Protein AF-A0A847ZYL9-F1 (afdb_monomer)

Radius of gyration: 17.42 Å; Cα contacts (8 Å, |Δi|>4): 284; chains: 1; bounding box: 49×34×45 Å

Foldseek 3Di:
DAALLVVLVVCVVVVNDDPVSDAFEDAQALCLFDPQCSQDAPDVVDCVNPHDDPVNSLVVLLVVQVVQPGREYEYALVSLVVNVVVVSPVPGSHAYEYAFWDWQLRHDDPPDPSVVDQTATGGPDDQLVSVVRHLEYEHDQDDPVDCVRNVRSVVVVVVVVVVSVVVVRHYDD

Nearest PDB structures (foldseek):
  8www-assembly1_A  TM=5.849E-01  e=3.665E+00  Streptomyces yokosukanensis
  8www-assembly2_B  TM=5.749E-01  e=3.665E+00  Streptomyces yokosukanensis
  1gqo-assembly1_K  TM=4.312E-01  e=9.099E+00  Bacillus subtilis

Solvent-accessible surface area (backbone atoms only — not comparable to full-atom values): 9654 Å² total; per-residue (Å²): 101,74,40,48,46,61,57,33,51,53,32,49,77,67,72,69,56,55,90,84,50,67,85,42,68,48,79,62,40,44,66,77,25,40,56,76,55,37,42,37,51,69,36,94,91,41,61,90,76,34,49,38,54,65,67,60,41,50,46,55,53,52,51,53,53,70,68,54,84,40,25,29,46,31,20,31,56,70,59,45,51,63,47,45,73,73,45,58,56,63,80,24,36,35,35,56,28,24,49,45,39,49,42,43,40,55,40,59,56,90,93,60,65,45,58,78,47,81,48,44,73,44,67,86,56,54,62,81,66,44,51,79,69,30,55,34,24,41,42,82,76,72,78,74,92,36,73,69,48,34,48,51,34,53,51,55,48,52,54,49,50,55,52,29,59,77,68,70,40,47,72,47,114

Sequence (173 aa):
MAKTLDAKLKRITSGKYKPTDFIVADAKDPEMSAGVSSTGPKDLHDEGKGFLPVETFRQSIIDVVKQGVVDIMLVAASSLEAIAAKGVFKKSHVTPAIRANDATDIWRARGSSYAKEFARPFRTANLAHCKKFSDLGLYSVTFNNDLSADYAHLEAYNEFRAEASKLKFRHFL

Secondary structure (DSSP, 8-state):
---HHHHHHHHHHTT---GGG---EEEE-GGGTSGGGGG-BSSTT-GGG-B--HHHHHHHHHHHHHHT--SEEEE-HHHHHHHHHTTGGGG-SSEEEEE--EEGGG---TT--GGGSPP-EE----HHHHTTT-SEEE------S-HHHHHHHHHHHHHHHHHHHHHT-EEE-

Structure (mmCIF, N/CA/C/O backbone):
data_AF-A0A847ZYL9-F1
#
_entry.id   AF-A0A847ZYL9-F1
#
loop_
_atom_site.group_PDB
_atom_site.id
_atom_site.type_symbol
_atom_site.label_atom_id
_atom_site.label_alt_id
_atom_site.label_comp_id
_atom_site.label_asym_id
_atom_site.label_entity_id
_atom_site.label_seq_id
_atom_site.pdbx_PDB_ins_code
_atom_site.Cartn_x
_atom_site.Cartn_y
_atom_site.Cartn_z
_atom_site.occupancy
_atom_site.B_iso_or_equiv
_atom_site.auth_seq_id
_atom_site.auth_comp_id
_atom_site.auth_asym_id
_atom_site.auth_atom_id
_atom_site.pdbx_PDB_model_num
ATOM 1 N N . MET A 1 1 ? -4.768 -2.985 21.748 1.00 86.44 1 MET A N 1
ATOM 2 C CA . MET A 1 1 ? -4.890 -1.511 21.791 1.00 86.44 1 MET A CA 1
ATOM 3 C C . MET A 1 1 ? -5.873 -1.085 20.710 1.00 86.44 1 MET A C 1
ATOM 5 O O . MET A 1 1 ? -5.850 -1.700 19.649 1.00 86.44 1 MET A O 1
ATOM 9 N N . ALA A 1 2 ? -6.749 -0.112 20.974 1.00 93.12 2 ALA A N 1
ATOM 10 C CA . ALA A 1 2 ? -7.668 0.410 19.957 1.00 93.12 2 ALA A CA 1
ATOM 11 C C . ALA A 1 2 ? -6.892 1.163 18.863 1.00 93.12 2 ALA A C 1
ATOM 13 O O . ALA A 1 2 ? -5.894 1.818 19.167 1.00 93.12 2 ALA A O 1
A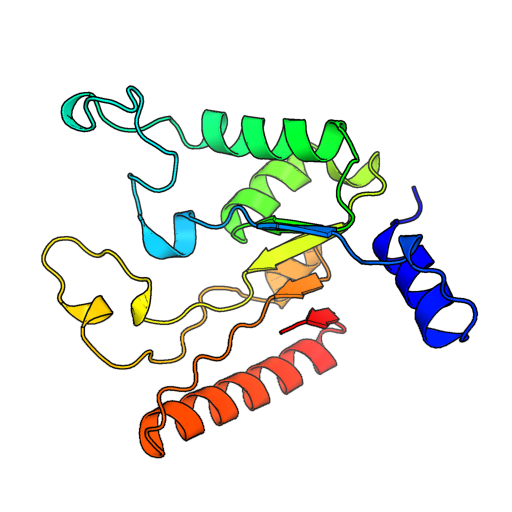TOM 14 N N . LYS A 1 3 ? -7.332 1.057 17.606 1.00 97.69 3 LYS A N 1
ATOM 15 C CA . LYS A 1 3 ? -6.694 1.742 16.478 1.00 97.69 3 LYS A CA 1
ATOM 16 C C . LYS A 1 3 ? -7.202 3.177 16.349 1.00 97.69 3 LYS A C 1
ATOM 18 O O . LYS A 1 3 ? -8.405 3.414 16.475 1.00 97.69 3 LYS A O 1
ATOM 23 N N . THR A 1 4 ? -6.308 4.138 16.105 1.00 97.69 4 THR A N 1
ATOM 24 C CA . THR A 1 4 ? -6.703 5.556 15.988 1.00 97.69 4 THR A CA 1
ATOM 25 C C . THR A 1 4 ? -7.571 5.807 14.764 1.00 97.69 4 THR A C 1
ATOM 27 O O . THR A 1 4 ? -8.525 6.580 14.863 1.00 97.69 4 THR A O 1
ATOM 30 N N . LEU A 1 5 ? -7.310 5.097 13.659 1.00 98.12 5 LEU A N 1
ATOM 31 C CA . LEU A 1 5 ? -8.133 5.133 12.451 1.00 98.12 5 LEU A CA 1
ATOM 32 C C . LEU A 1 5 ? -9.604 4.852 12.771 1.00 98.12 5 LEU A C 1
ATOM 34 O O . LEU A 1 5 ? -10.468 5.661 12.449 1.00 98.12 5 LEU A O 1
ATOM 38 N N . ASP A 1 6 ? -9.888 3.739 13.451 1.00 97.88 6 ASP A N 1
ATOM 39 C CA . ASP A 1 6 ? -11.261 3.323 13.752 1.00 97.88 6 ASP A CA 1
ATOM 40 C C . ASP A 1 6 ? -11.968 4.349 14.651 1.00 97.88 6 ASP A C 1
ATOM 42 O O . ASP A 1 6 ? -13.137 4.685 14.447 1.00 97.88 6 ASP A O 1
ATOM 46 N N . ALA A 1 7 ? -11.243 4.904 15.628 1.00 97.12 7 ALA A N 1
ATOM 47 C CA . ALA A 1 7 ? -11.767 5.943 16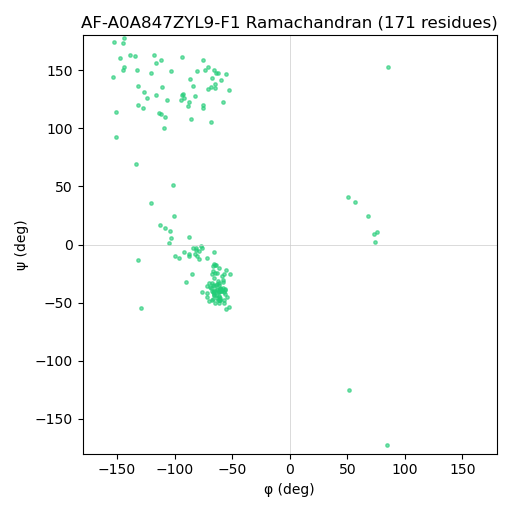.506 1.00 97.12 7 ALA A CA 1
ATOM 48 C C . ALA A 1 7 ? -12.077 7.248 15.748 1.00 97.12 7 ALA A C 1
ATOM 50 O O . ALA A 1 7 ? -13.112 7.867 16.007 1.00 97.12 7 ALA A O 1
ATOM 51 N N . LYS A 1 8 ? -11.204 7.663 14.819 1.00 97.69 8 LYS A N 1
ATOM 52 C CA . LYS A 1 8 ? -11.400 8.849 13.969 1.00 97.69 8 LYS A CA 1
ATOM 53 C C . LYS A 1 8 ? -12.551 8.647 12.986 1.00 97.69 8 LYS A C 1
ATOM 55 O O . LYS A 1 8 ? -13.458 9.475 12.956 1.00 97.69 8 LYS A O 1
ATOM 60 N N . LEU A 1 9 ? -12.597 7.516 12.280 1.00 97.50 9 LEU A N 1
ATOM 61 C CA . LEU A 1 9 ? -13.691 7.176 11.362 1.00 97.50 9 LEU A CA 1
ATOM 62 C C . LEU A 1 9 ? -15.047 7.168 12.072 1.00 97.50 9 LEU A C 1
ATOM 64 O O . LEU A 1 9 ? -16.020 7.704 11.542 1.00 97.50 9 LEU A O 1
ATOM 68 N N . LYS A 1 10 ? -15.120 6.643 13.302 1.00 97.50 10 LYS A N 1
ATOM 69 C CA . LYS A 1 10 ? -16.347 6.697 14.109 1.00 97.50 10 LYS A CA 1
ATOM 70 C C . LYS A 1 10 ? -16.782 8.136 14.412 1.00 97.50 10 LYS A C 1
ATOM 72 O O . LYS A 1 10 ? -17.971 8.436 14.351 1.00 97.50 10 LYS A O 1
ATOM 77 N N . ARG A 1 11 ? -15.847 9.041 14.730 1.00 97.75 11 ARG A N 1
ATOM 78 C CA . ARG A 1 11 ? -16.169 10.463 14.962 1.00 97.75 11 ARG A CA 1
ATOM 79 C C . ARG A 1 11 ? -16.645 11.149 13.685 1.00 97.75 11 ARG A C 1
ATOM 81 O O . ARG A 1 11 ? -17.700 11.782 13.722 1.00 97.75 11 ARG A O 1
ATOM 88 N N . ILE A 1 12 ? -15.934 10.941 12.575 1.00 97.25 12 ILE A N 1
ATOM 89 C CA . ILE A 1 12 ? -16.277 11.462 11.242 1.00 97.25 12 ILE A CA 1
ATOM 90 C C . ILE A 1 12 ? -17.684 11.037 10.831 1.00 97.25 12 ILE A C 1
ATOM 92 O O . ILE A 1 12 ? -18.542 11.885 10.601 1.00 97.25 12 ILE A O 1
ATOM 96 N N . THR A 1 13 ? -17.957 9.736 10.832 1.00 97.00 13 THR A N 1
ATOM 97 C CA . THR A 1 13 ? -19.256 9.189 10.408 1.00 97.00 13 THR A CA 1
ATOM 98 C C . THR A 1 13 ? -20.413 9.569 11.335 1.00 97.00 13 THR A C 1
ATOM 100 O O . THR A 1 13 ? -21.556 9.600 10.896 1.00 97.00 13 THR A O 1
ATOM 103 N N . SER A 1 14 ? -20.141 9.918 12.598 1.00 97.94 14 SER A N 1
ATOM 104 C CA . SER A 1 14 ? -21.162 10.420 13.531 1.00 97.94 14 SER A CA 1
ATOM 105 C C . SER A 1 14 ? -21.493 11.913 13.383 1.00 97.94 14 SER A C 1
ATOM 107 O O . SER A 1 14 ? -22.324 12.419 14.135 1.00 97.94 14 SER A O 1
ATOM 109 N N . GLY A 1 15 ? -20.810 12.640 12.490 1.00 97.25 15 GLY A N 1
ATOM 110 C CA . GLY A 1 15 ? -20.967 14.090 12.328 1.00 97.25 15 GLY A CA 1
ATOM 111 C C . GLY A 1 15 ? -20.350 14.932 13.454 1.00 97.25 15 GLY A C 1
ATOM 112 O O . GLY A 1 15 ? -20.552 16.139 13.497 1.00 97.25 15 GLY A O 1
ATOM 113 N N . LYS A 1 16 ? -19.580 14.322 14.367 1.00 96.81 16 LYS A N 1
ATOM 114 C CA . LYS A 1 16 ? -18.932 14.993 15.514 1.00 96.81 16 LYS A CA 1
ATOM 115 C C . LYS A 1 16 ? -17.450 15.295 15.266 1.00 96.81 16 LYS A C 1
ATOM 117 O O . LYS A 1 16 ? -16.669 15.341 16.218 1.00 96.81 16 LYS A O 1
ATOM 122 N N . TYR A 1 17 ? -17.050 15.416 14.003 1.00 96.94 17 TYR A N 1
ATOM 123 C CA . TYR A 1 17 ? -15.651 15.610 13.641 1.00 96.94 17 TYR A CA 1
ATOM 124 C C . TYR A 1 17 ? -15.168 17.021 13.954 1.00 96.94 17 TYR A C 1
ATOM 126 O O . TYR A 1 17 ? -15.916 17.997 13.917 1.00 96.94 17 TYR A O 1
ATOM 134 N N . LYS A 1 18 ? -13.876 17.113 14.242 1.00 96.94 18 LYS A N 1
ATOM 135 C CA . LYS A 1 18 ? -13.128 18.360 14.383 1.00 96.94 18 LYS A CA 1
ATOM 136 C C . LYS A 1 18 ? -12.027 18.412 13.326 1.00 96.94 18 LYS A C 1
ATOM 138 O O . LYS A 1 18 ? -11.633 17.361 12.821 1.00 96.94 18 LYS A O 1
ATOM 143 N N . PRO A 1 19 ? -11.450 19.591 13.038 1.00 95.81 19 PRO A N 1
ATOM 144 C CA . PRO A 1 19 ? -10.301 19.697 12.139 1.00 95.81 19 PRO A CA 1
ATOM 145 C C . PRO A 1 19 ? -9.133 18.768 12.498 1.00 95.81 19 PRO A C 1
ATOM 147 O O . PRO A 1 19 ? -8.397 18.373 11.612 1.00 95.81 19 PRO A O 1
ATOM 150 N N . THR A 1 20 ? -8.991 18.368 13.768 1.00 94.94 20 THR A N 1
ATOM 151 C CA . THR A 1 20 ? -7.968 17.429 14.266 1.00 94.94 20 THR A CA 1
ATOM 152 C C . THR A 1 20 ? -8.266 15.948 13.993 1.00 94.94 20 THR A C 1
ATOM 154 O O . THR A 1 20 ? -7.441 15.094 14.308 1.00 94.94 20 THR A O 1
ATOM 157 N N . A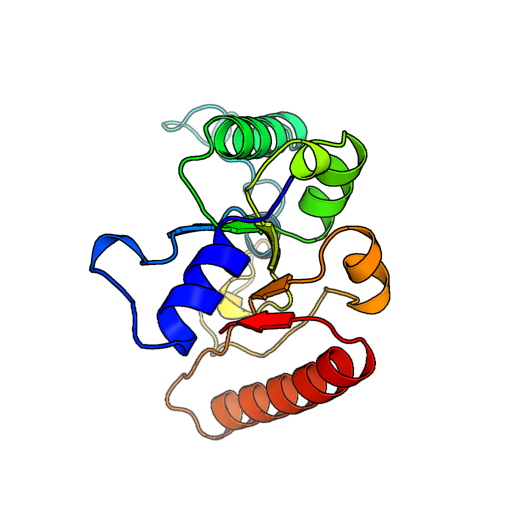SP A 1 21 ? -9.441 15.614 13.454 1.00 96.88 21 ASP A N 1
ATOM 158 C CA . ASP A 1 21 ? -9.844 14.233 13.152 1.00 96.88 21 ASP A CA 1
ATOM 159 C C . ASP A 1 21 ? -9.399 13.755 11.764 1.00 96.88 21 ASP A C 1
ATOM 161 O O . ASP A 1 21 ? -9.744 12.642 11.368 1.00 96.88 21 ASP A O 1
ATOM 165 N N . PHE A 1 22 ? -8.606 14.554 11.044 1.00 96.31 22 PHE A N 1
ATOM 166 C CA . PHE A 1 22 ? -7.962 14.121 9.807 1.00 96.31 22 PHE A CA 1
ATOM 167 C C . PHE A 1 22 ? -7.132 12.848 10.021 1.00 96.31 22 PHE A C 1
ATOM 169 O O . PHE A 1 22 ? -6.568 12.612 11.096 1.00 96.31 22 PHE A O 1
ATOM 176 N N . ILE A 1 23 ? -7.088 12.017 8.983 1.00 97.56 23 ILE A N 1
ATOM 177 C CA . ILE A 1 23 ? -6.356 10.753 8.973 1.00 97.56 23 ILE A CA 1
ATOM 178 C C . ILE A 1 23 ? -4.976 11.015 8.379 1.00 97.56 23 ILE A C 1
ATOM 180 O O . ILE A 1 23 ? -4.869 11.575 7.290 1.00 97.56 23 ILE A O 1
ATOM 184 N N . VAL A 1 24 ? -3.932 10.592 9.085 1.00 97.69 24 VAL A N 1
ATOM 185 C CA . VAL A 1 24 ? -2.550 10.647 8.599 1.00 97.69 24 VAL A CA 1
ATOM 186 C C . VAL A 1 24 ? -2.098 9.242 8.237 1.00 97.69 24 VAL A C 1
ATOM 188 O O . VAL A 1 24 ? -2.136 8.337 9.074 1.00 97.69 24 VAL A O 1
ATOM 191 N N . ALA A 1 25 ? -1.648 9.070 7.000 1.00 97.94 25 ALA A N 1
ATOM 192 C CA . ALA A 1 25 ? -1.035 7.841 6.526 1.00 97.94 25 ALA A CA 1
ATOM 193 C C . ALA A 1 25 ? 0.425 8.107 6.152 1.00 97.94 25 ALA A C 1
ATOM 195 O O . ALA A 1 25 ? 0.701 9.028 5.387 1.00 97.94 25 ALA A O 1
ATOM 196 N N . ASP A 1 26 ? 1.343 7.295 6.672 1.00 98.06 26 ASP A N 1
ATOM 197 C CA . ASP A 1 26 ? 2.693 7.183 6.115 1.00 98.06 26 ASP A CA 1
ATOM 198 C C . ASP A 1 26 ? 2.688 6.031 5.101 1.00 98.06 26 ASP A C 1
ATOM 200 O O . ASP A 1 26 ? 2.187 4.944 5.407 1.00 98.06 26 ASP A O 1
ATOM 204 N N . ALA A 1 27 ? 3.186 6.283 3.890 1.00 96.38 27 ALA A N 1
ATOM 205 C CA . ALA A 1 27 ? 3.247 5.320 2.796 1.00 96.38 27 ALA A CA 1
ATOM 206 C C . ALA A 1 27 ? 4.709 4.979 2.469 1.00 96.38 27 ALA A C 1
ATOM 208 O O . ALA A 1 27 ? 5.472 5.823 1.996 1.00 96.38 27 ALA A O 1
ATOM 209 N N . LYS A 1 28 ? 5.096 3.726 2.728 1.00 96.00 28 LYS A N 1
ATOM 210 C CA . LYS A 1 28 ? 6.447 3.174 2.539 1.00 96.00 28 LYS A CA 1
ATOM 211 C C . LYS A 1 28 ? 6.373 1.820 1.837 1.00 96.00 28 LYS A C 1
ATOM 213 O O . LYS A 1 28 ? 6.656 0.770 2.409 1.00 96.00 28 LYS A O 1
ATOM 218 N N . ASP A 1 29 ? 6.000 1.856 0.569 1.00 94.56 29 ASP A N 1
ATOM 219 C CA . ASP A 1 29 ? 5.886 0.716 -0.344 1.00 94.56 29 ASP A CA 1
ATOM 220 C C . ASP A 1 29 ? 6.792 0.806 -1.603 1.00 94.56 29 ASP A C 1
ATOM 222 O O . ASP A 1 29 ? 6.411 0.302 -2.660 1.00 94.56 29 ASP A O 1
ATOM 226 N N . PRO A 1 30 ? 8.026 1.360 -1.541 1.00 93.06 30 PRO A N 1
ATOM 227 C CA . PRO A 1 30 ? 8.893 1.499 -2.719 1.00 93.06 30 PRO A CA 1
ATOM 228 C C . PRO A 1 30 ? 9.320 0.150 -3.321 1.00 93.06 30 PRO A C 1
ATOM 230 O O . PRO A 1 30 ? 9.745 0.091 -4.477 1.00 93.06 30 PRO A O 1
ATOM 233 N N . GLU A 1 31 ? 9.197 -0.944 -2.559 1.00 90.00 31 GLU A N 1
ATOM 234 C CA . GLU A 1 31 ? 9.415 -2.321 -3.022 1.00 90.00 31 GLU A CA 1
ATOM 235 C C . GLU A 1 31 ? 8.521 -2.679 -4.221 1.00 90.00 31 GLU A C 1
ATOM 237 O O . GLU A 1 31 ? 8.908 -3.513 -5.034 1.00 90.00 31 GLU A O 1
ATOM 242 N N . MET A 1 32 ? 7.374 -2.007 -4.374 1.00 90.75 32 MET A N 1
ATOM 243 C CA . MET A 1 32 ? 6.439 -2.191 -5.492 1.00 90.75 32 MET A CA 1
ATOM 244 C C . MET A 1 32 ? 6.959 -1.621 -6.822 1.00 90.75 32 MET A C 1
ATOM 246 O O . MET A 1 32 ? 6.362 -1.847 -7.868 1.00 90.75 32 MET A O 1
ATOM 250 N N . SER A 1 33 ? 8.044 -0.843 -6.789 1.00 89.62 33 SER A N 1
ATOM 251 C CA . SER A 1 33 ? 8.499 -0.029 -7.920 1.00 89.62 33 SER A CA 1
ATOM 252 C C . SER A 1 33 ? 9.980 -0.251 -8.224 1.00 89.62 33 SER A C 1
ATOM 254 O O . SER A 1 33 ? 10.356 -0.610 -9.341 1.00 89.62 33 SER A O 1
ATOM 256 N N . ALA A 1 34 ? 10.830 -0.070 -7.214 1.00 87.62 34 ALA A N 1
ATOM 257 C CA . ALA A 1 34 ? 12.236 0.269 -7.402 1.00 87.62 34 ALA A CA 1
ATOM 258 C C . ALA A 1 34 ? 13.197 -0.916 -7.188 1.00 87.62 34 ALA A C 1
ATOM 260 O O . ALA A 1 34 ? 14.420 -0.741 -7.213 1.00 87.62 34 ALA A O 1
ATOM 261 N N . GLY A 1 35 ? 12.673 -2.128 -6.972 1.00 86.69 35 GLY A N 1
ATOM 262 C CA . GLY A 1 35 ? 13.478 -3.337 -6.780 1.00 86.69 35 GLY A CA 1
ATOM 263 C C . GLY A 1 35 ? 14.554 -3.142 -5.708 1.00 86.69 35 GLY A C 1
ATOM 264 O O . GLY A 1 35 ? 14.255 -2.707 -4.598 1.00 86.69 35 GLY A O 1
ATOM 265 N N . VAL A 1 36 ? 15.822 -3.401 -6.043 1.00 87.81 36 VAL A N 1
ATOM 266 C CA . VAL A 1 36 ? 16.946 -3.261 -5.093 1.00 87.81 36 VAL A CA 1
ATOM 267 C C . VAL A 1 36 ? 17.164 -1.823 -4.606 1.00 87.81 36 VAL A C 1
ATOM 269 O O . VAL A 1 36 ? 17.697 -1.629 -3.521 1.00 87.81 36 VAL A O 1
ATOM 272 N N . SER A 1 37 ? 16.738 -0.822 -5.384 1.00 91.31 37 SER A N 1
ATOM 273 C CA . SER A 1 37 ? 16.882 0.594 -5.018 1.00 91.31 37 SER A CA 1
ATOM 274 C C . SER A 1 37 ? 15.787 1.103 -4.078 1.00 91.31 37 SER A C 1
ATOM 276 O O . SER A 1 37 ? 15.897 2.197 -3.529 1.00 91.31 37 SER A O 1
ATOM 278 N N . SER A 1 38 ? 14.750 0.293 -3.838 1.00 92.19 38 SER A N 1
ATOM 279 C CA . SER A 1 38 ? 13.597 0.655 -3.003 1.00 92.19 38 SER A CA 1
ATOM 280 C C . SER A 1 38 ? 13.947 1.024 -1.563 1.00 92.19 38 SER A C 1
ATOM 282 O O . SER A 1 38 ? 13.240 1.805 -0.935 1.00 92.19 38 SER A O 1
ATOM 284 N N . THR A 1 39 ? 15.044 0.492 -1.037 1.00 93.62 39 THR A N 1
ATOM 285 C CA . THR A 1 39 ? 15.477 0.696 0.348 1.00 93.62 39 THR A CA 1
ATOM 286 C C . THR A 1 39 ? 16.225 2.012 0.561 1.00 93.62 39 THR A C 1
ATOM 288 O O . THR A 1 39 ? 16.533 2.344 1.705 1.00 93.62 39 THR A O 1
ATOM 291 N N . GLY A 1 40 ? 16.488 2.767 -0.510 1.00 93.00 40 GLY A N 1
ATOM 292 C CA . GLY A 1 40 ? 17.269 4.000 -0.490 1.00 93.00 40 GLY A CA 1
ATOM 293 C C . GLY A 1 40 ? 18.779 3.749 -0.594 1.00 93.00 40 GLY A C 1
AT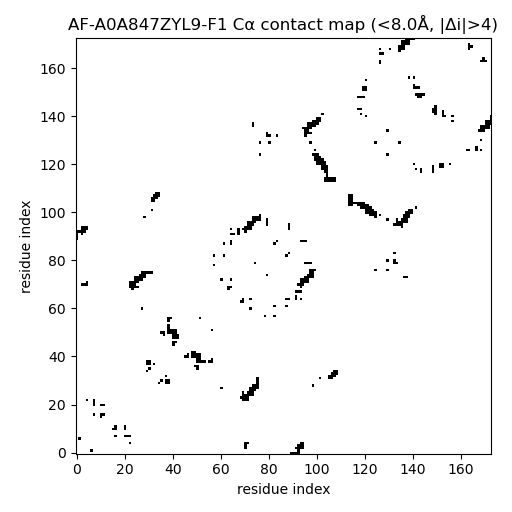OM 294 O O . GLY A 1 40 ? 19.263 2.671 -0.229 1.00 93.00 40 GLY A O 1
ATOM 295 N N . PRO A 1 41 ? 19.547 4.711 -1.134 1.00 95.06 41 PRO A N 1
ATOM 296 C CA . PRO A 1 41 ? 20.986 4.558 -1.293 1.00 95.06 41 PRO A CA 1
ATOM 297 C C . PRO A 1 41 ? 21.696 4.610 0.065 1.00 95.06 41 PRO A C 1
ATOM 299 O O . PRO A 1 41 ? 21.223 5.235 1.013 1.00 95.06 41 PRO A O 1
ATOM 302 N N . LYS A 1 42 ? 22.860 3.959 0.163 1.00 95.94 42 LYS A N 1
ATOM 303 C CA . LYS A 1 42 ? 23.727 4.061 1.352 1.00 95.94 42 LYS A CA 1
ATOM 304 C C . LYS A 1 42 ? 24.297 5.467 1.530 1.00 95.94 42 LYS A C 1
ATOM 306 O O . LYS A 1 42 ? 24.598 5.865 2.649 1.00 95.94 42 LYS A O 1
ATOM 311 N N . ASP A 1 43 ? 24.462 6.177 0.422 1.00 95.31 43 ASP A N 1
ATOM 312 C CA . ASP A 1 43 ? 24.929 7.552 0.360 1.00 95.31 43 ASP A CA 1
ATOM 313 C C . ASP A 1 43 ? 23.988 8.333 -0.559 1.00 95.31 43 ASP A C 1
ATOM 315 O O . ASP A 1 43 ? 23.833 7.995 -1.731 1.00 95.31 43 ASP A O 1
ATOM 319 N N . LEU A 1 44 ? 23.340 9.367 -0.021 1.00 92.62 44 LEU A N 1
ATOM 320 C CA . LEU A 1 44 ? 22.380 10.190 -0.763 1.00 92.62 44 LEU A CA 1
ATOM 321 C C . LEU A 1 44 ? 23.031 10.978 -1.909 1.00 92.62 44 LEU A C 1
ATOM 323 O O . LEU A 1 44 ? 22.321 11.449 -2.794 1.00 92.62 44 LEU A O 1
ATOM 327 N N . HIS A 1 45 ? 24.356 11.132 -1.894 1.00 94.62 45 HIS A N 1
ATOM 328 C CA . HIS A 1 45 ? 25.104 11.847 -2.923 1.00 94.62 45 HIS A CA 1
ATOM 329 C C . HIS A 1 45 ? 25.767 10.913 -3.947 1.00 94.62 45 HIS A C 1
ATOM 331 O O . HIS A 1 45 ? 26.268 11.401 -4.958 1.00 94.62 45 HIS A O 1
ATOM 337 N N . ASP A 1 46 ? 25.777 9.595 -3.709 1.00 93.69 46 ASP A N 1
ATOM 338 C CA . ASP A 1 46 ? 26.437 8.614 -4.577 1.00 93.69 46 ASP A CA 1
ATOM 339 C C . ASP A 1 46 ? 25.752 7.233 -4.520 1.00 93.69 46 ASP A C 1
ATOM 341 O O . ASP A 1 46 ? 26.095 6.361 -3.713 1.00 93.69 46 ASP A O 1
ATOM 345 N N . GLU A 1 47 ? 24.803 7.001 -5.434 1.00 89.75 47 GLU A N 1
ATOM 346 C CA . GLU A 1 47 ? 24.123 5.705 -5.579 1.00 89.75 47 GLU A CA 1
ATOM 347 C C . GLU A 1 47 ? 25.063 4.573 -6.036 1.00 89.75 47 GLU A C 1
ATOM 349 O O . GLU A 1 47 ? 24.744 3.394 -5.851 1.00 89.75 47 GLU A O 1
ATOM 354 N N . GLY A 1 48 ? 26.247 4.894 -6.577 1.00 92.31 48 GLY A N 1
ATOM 355 C CA . GLY A 1 48 ? 27.269 3.912 -6.950 1.00 92.31 48 GLY A CA 1
ATOM 356 C C . GLY A 1 48 ? 27.781 3.104 -5.755 1.00 92.31 48 GLY A C 1
ATOM 357 O O . GLY A 1 48 ? 28.250 1.976 -5.917 1.00 92.31 48 GLY A O 1
ATOM 358 N N . LYS A 1 49 ? 27.602 3.624 -4.532 1.00 94.62 49 LYS A N 1
ATOM 359 C CA . LYS A 1 49 ? 27.896 2.917 -3.273 1.00 94.62 49 LYS A CA 1
ATOM 360 C C . LYS A 1 49 ? 26.848 1.857 -2.906 1.00 94.62 49 LYS A C 1
ATOM 362 O O . LYS A 1 49 ? 27.022 1.117 -1.929 1.00 94.62 49 LYS A O 1
ATOM 367 N N . GLY A 1 50 ? 25.784 1.737 -3.697 1.00 95.00 50 GLY A N 1
ATOM 368 C CA . GLY A 1 50 ? 24.717 0.757 -3.545 1.00 95.00 50 GLY A CA 1
ATOM 369 C C . GLY A 1 50 ? 23.630 1.178 -2.557 1.00 95.00 50 GLY A C 1
ATOM 370 O O . GLY A 1 50 ? 23.605 2.298 -2.050 1.00 95.00 50 GLY A O 1
ATOM 371 N N . PHE A 1 51 ? 22.724 0.245 -2.269 1.00 95.88 51 PHE A N 1
ATOM 372 C CA . PHE A 1 51 ? 21.485 0.499 -1.528 1.00 95.88 51 PHE A CA 1
ATOM 373 C C . PHE A 1 51 ? 21.480 -0.153 -0.144 1.00 95.88 51 PHE A C 1
ATOM 375 O O . PHE A 1 51 ? 22.257 -1.075 0.138 1.00 95.88 51 PHE A O 1
ATOM 382 N N . LEU A 1 52 ? 20.629 0.360 0.742 1.00 96.06 52 LEU A N 1
ATOM 383 C CA . LEU A 1 52 ? 20.484 -0.139 2.105 1.00 96.06 52 LEU A CA 1
ATOM 384 C C . LEU A 1 52 ? 19.909 -1.569 2.116 1.00 96.06 52 LEU A C 1
ATOM 386 O O . LEU A 1 52 ? 19.130 -1.941 1.238 1.00 96.06 52 LEU A O 1
ATOM 390 N N . PRO A 1 53 ? 20.238 -2.400 3.117 1.00 95.25 53 PRO A N 1
ATOM 391 C CA . PRO A 1 53 ? 19.555 -3.674 3.308 1.00 95.25 53 PRO A CA 1
ATOM 392 C C . PRO A 1 53 ? 18.059 -3.479 3.594 1.00 95.25 53 PRO A C 1
ATOM 394 O O . PRO A 1 53 ? 17.664 -2.534 4.281 1.00 95.25 53 PRO A O 1
ATOM 397 N N . VAL A 1 54 ? 17.224 -4.427 3.156 1.00 95.19 54 VAL A N 1
ATOM 398 C CA . VAL A 1 54 ? 15.767 -4.383 3.396 1.00 95.19 54 VAL A CA 1
ATOM 399 C C . VAL A 1 54 ? 15.410 -4.315 4.884 1.00 95.19 54 VAL A C 1
ATOM 401 O O . VAL A 1 54 ? 14.452 -3.647 5.262 1.00 95.19 54 VAL A O 1
ATOM 404 N N . GLU A 1 55 ? 16.210 -4.929 5.758 1.00 95.75 55 GLU A N 1
ATOM 405 C CA . GLU A 1 55 ? 15.978 -4.855 7.204 1.00 95.75 55 GLU A CA 1
ATOM 406 C C . GLU A 1 55 ? 16.206 -3.447 7.768 1.00 95.75 55 GLU A C 1
ATOM 408 O O . GLU A 1 55 ? 15.472 -3.038 8.664 1.00 95.75 55 GLU A O 1
ATOM 413 N N . THR A 1 56 ? 17.146 -2.670 7.217 1.00 96.06 56 THR A N 1
ATOM 414 C CA . THR A 1 56 ? 17.337 -1.260 7.599 1.00 96.06 56 THR A CA 1
ATOM 415 C C . THR A 1 56 ? 16.119 -0.429 7.203 1.00 96.06 56 THR A C 1
ATOM 417 O O . THR A 1 56 ? 15.603 0.345 8.009 1.00 96.06 56 THR A O 1
ATOM 420 N N . PHE A 1 57 ? 15.597 -0.646 5.995 1.00 96.00 57 PHE A N 1
ATOM 421 C CA . PHE A 1 57 ? 14.370 0.004 5.541 1.00 96.00 57 PHE A CA 1
ATOM 422 C C . PHE A 1 57 ? 13.166 -0.359 6.429 1.00 96.00 57 PHE A C 1
ATOM 424 O O . PHE A 1 57 ? 12.463 0.527 6.921 1.00 96.00 57 PHE A O 1
ATOM 431 N N . ARG A 1 58 ? 12.970 -1.648 6.729 1.00 97.50 58 ARG A N 1
ATOM 432 C CA . ARG A 1 58 ? 11.908 -2.122 7.635 1.00 97.50 58 ARG A CA 1
ATOM 433 C C . ARG A 1 58 ? 12.057 -1.577 9.048 1.00 97.50 58 ARG A C 1
ATOM 435 O O . ARG A 1 58 ? 11.048 -1.293 9.687 1.00 97.50 58 ARG A O 1
ATOM 442 N N . GLN A 1 59 ? 13.283 -1.397 9.536 1.00 98.00 59 GLN A N 1
ATOM 443 C CA . GLN A 1 59 ? 13.510 -0.767 10.832 1.00 98.00 59 GLN A CA 1
ATOM 444 C C . GLN A 1 59 ? 12.996 0.677 10.842 1.00 98.00 59 GLN A C 1
ATOM 446 O O . GLN A 1 59 ? 12.300 1.048 11.783 1.00 98.00 59 GLN A O 1
ATOM 451 N N . SER A 1 60 ? 13.206 1.442 9.764 1.00 96.81 60 SER A N 1
ATOM 452 C CA . SER A 1 60 ? 12.653 2.801 9.658 1.00 96.81 60 SER A CA 1
ATOM 453 C C . SER A 1 60 ? 11.118 2.826 9.744 1.00 96.81 60 SER A C 1
ATOM 455 O O . SER A 1 60 ? 10.553 3.687 10.415 1.00 96.81 60 SER A O 1
ATOM 457 N N . ILE A 1 61 ? 10.431 1.843 9.145 1.00 97.88 61 ILE A N 1
ATOM 458 C CA . ILE A 1 61 ? 8.971 1.687 9.263 1.00 97.88 61 ILE A CA 1
ATOM 459 C C . ILE A 1 61 ? 8.580 1.418 10.723 1.00 97.88 61 ILE A C 1
ATOM 461 O O . ILE A 1 61 ? 7.647 2.026 11.248 1.00 97.88 61 ILE A O 1
ATOM 465 N N . ILE A 1 62 ? 9.297 0.517 11.401 1.00 98.19 62 ILE A N 1
ATOM 466 C CA . ILE A 1 62 ? 9.051 0.195 12.814 1.00 98.19 62 ILE A CA 1
ATOM 467 C C . ILE A 1 62 ? 9.210 1.440 13.690 1.00 98.19 62 ILE A C 1
ATOM 469 O O . ILE A 1 62 ? 8.415 1.638 14.611 1.00 98.19 62 ILE A O 1
ATOM 473 N N . ASP A 1 63 ? 10.204 2.277 13.408 1.00 98.00 63 ASP A N 1
ATOM 474 C CA . ASP A 1 63 ? 10.468 3.489 14.175 1.00 98.00 63 ASP A CA 1
ATOM 475 C C . ASP A 1 63 ? 9.336 4.518 14.013 1.00 98.00 63 ASP A C 1
ATOM 477 O O . ASP A 1 63 ? 8.873 5.055 15.019 1.00 98.00 63 ASP A O 1
ATOM 481 N N . VAL A 1 64 ? 8.782 4.698 12.804 1.00 97.81 64 VAL A N 1
ATOM 482 C CA . VAL A 1 64 ? 7.570 5.522 12.589 1.00 97.81 64 VAL A CA 1
ATOM 483 C C . VAL A 1 64 ? 6.369 4.963 13.363 1.00 97.81 64 VAL A C 1
ATOM 485 O O . VAL A 1 64 ? 5.660 5.702 14.050 1.00 97.81 64 VAL A O 1
ATOM 488 N N . VAL A 1 65 ? 6.155 3.643 13.332 1.00 98.12 65 VAL A N 1
ATOM 489 C CA . VAL A 1 65 ? 5.044 3.010 14.068 1.00 98.12 65 VAL A CA 1
ATOM 490 C C . VAL A 1 65 ? 5.177 3.192 15.584 1.00 98.12 65 VAL A C 1
ATOM 492 O O . VAL A 1 65 ? 4.162 3.326 16.273 1.00 98.12 65 VAL A O 1
ATOM 495 N N . LYS A 1 66 ? 6.408 3.204 16.112 1.00 97.50 66 LYS A N 1
ATOM 496 C CA . LYS A 1 66 ? 6.692 3.463 17.532 1.00 97.50 66 LYS A CA 1
ATOM 497 C C . LYS A 1 66 ? 6.479 4.923 17.922 1.00 97.50 66 LYS A C 1
ATOM 499 O O . LYS A 1 66 ? 6.031 5.162 19.038 1.00 97.50 66 LYS A O 1
ATOM 504 N N . GLN A 1 67 ? 6.779 5.874 17.034 1.00 97.12 67 GLN A N 1
ATOM 505 C CA . GLN A 1 67 ? 6.499 7.295 17.275 1.00 97.12 67 GLN A CA 1
ATOM 506 C C . GLN A 1 67 ? 4.998 7.554 17.452 1.00 97.12 67 GLN A C 1
ATOM 508 O O . GLN A 1 67 ? 4.618 8.432 18.218 1.00 97.12 67 GLN A O 1
ATOM 513 N N . GLY A 1 68 ? 4.143 6.787 16.762 1.00 96.00 68 GLY A N 1
ATOM 514 C CA . GLY A 1 68 ? 2.691 6.873 16.935 1.00 96.00 68 GLY A CA 1
ATOM 515 C C . GLY A 1 68 ? 2.083 8.188 16.432 1.00 96.00 68 GLY A C 1
ATOM 516 O O . GLY A 1 68 ? 1.018 8.591 16.885 1.00 96.00 68 GLY A O 1
ATOM 517 N N . VAL A 1 69 ? 2.739 8.869 15.492 1.00 96.06 69 VAL A N 1
ATOM 518 C CA . VAL A 1 69 ? 2.255 10.148 14.937 1.00 96.06 69 VAL A CA 1
ATOM 519 C C . VAL A 1 69 ? 1.296 9.979 13.753 1.00 96.06 69 VAL A C 1
ATOM 521 O O . VAL A 1 69 ? 0.685 10.950 13.315 1.00 96.06 69 VAL A O 1
ATOM 524 N N . VAL A 1 70 ? 1.138 8.751 13.246 1.00 98.06 70 VAL A N 1
ATOM 525 C CA . VAL A 1 70 ? 0.267 8.420 12.107 1.00 98.06 70 VAL A CA 1
ATOM 526 C C . VAL A 1 70 ? -0.871 7.484 12.508 1.00 98.06 70 VAL A C 1
ATOM 528 O O . VAL A 1 70 ? -0.773 6.735 13.480 1.00 98.06 70 VAL A O 1
ATOM 531 N N . ASP A 1 71 ? -1.959 7.496 11.743 1.00 98.50 71 ASP A N 1
ATOM 532 C CA . ASP A 1 71 ? -3.094 6.588 11.932 1.00 98.50 71 ASP A CA 1
ATOM 533 C C . ASP A 1 71 ? -2.949 5.297 11.130 1.00 98.50 71 ASP A C 1
ATOM 535 O O . ASP A 1 71 ? -3.415 4.236 11.563 1.00 98.50 71 ASP A O 1
ATOM 539 N N . ILE A 1 72 ? -2.307 5.398 9.966 1.00 98.69 72 ILE A N 1
ATOM 540 C CA . ILE A 1 72 ? -2.096 4.307 9.021 1.00 98.69 72 ILE A CA 1
ATOM 541 C C . ILE A 1 72 ? -0.606 4.217 8.695 1.00 98.69 72 ILE A C 1
ATOM 543 O O . ILE A 1 72 ? 0.026 5.214 8.357 1.00 98.69 72 ILE A O 1
ATOM 547 N N . 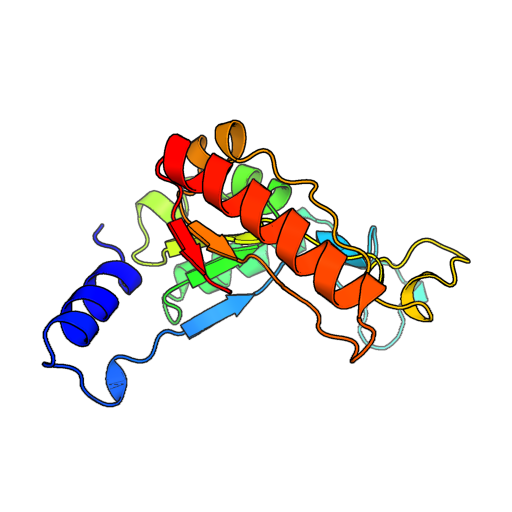MET A 1 73 ? -0.067 3.003 8.768 1.00 98.62 73 MET A N 1
ATOM 548 C CA . MET A 1 73 ? 1.234 2.667 8.197 1.00 98.62 73 MET A CA 1
ATOM 549 C C . MET A 1 73 ? 0.998 1.768 6.986 1.00 98.62 73 MET A C 1
ATOM 551 O O . MET A 1 73 ? 0.721 0.577 7.145 1.00 98.62 73 MET A O 1
ATOM 555 N N . LEU A 1 74 ? 1.061 2.360 5.797 1.00 98.31 74 LEU A N 1
ATOM 556 C CA . LEU A 1 74 ? 0.888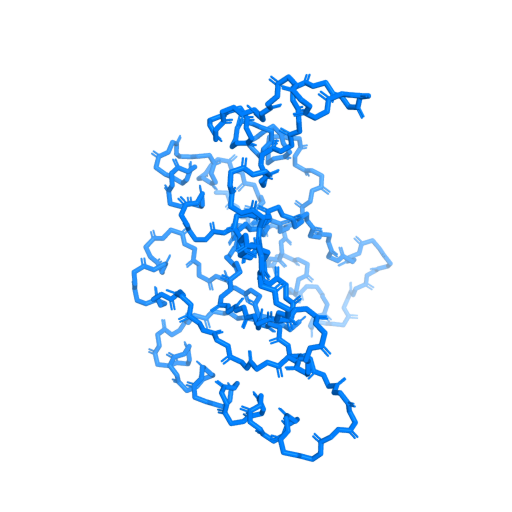 1.694 4.514 1.00 98.31 74 LEU A CA 1
ATOM 557 C C . LEU A 1 74 ? 2.244 1.226 3.978 1.00 98.31 74 LEU A C 1
ATOM 559 O O . LEU A 1 74 ? 3.166 2.024 3.847 1.00 98.31 74 LEU A O 1
ATOM 563 N N . VAL A 1 75 ? 2.373 -0.058 3.649 1.00 97.75 75 VAL A N 1
ATOM 564 C CA . VAL A 1 75 ? 3.624 -0.646 3.136 1.00 97.75 75 VAL A CA 1
ATOM 565 C C . VAL A 1 75 ? 3.348 -1.738 2.097 1.00 97.75 75 VAL A C 1
ATOM 567 O O . VAL A 1 75 ? 2.204 -2.149 1.903 1.00 97.75 75 VAL A O 1
ATOM 570 N N . ALA A 1 76 ? 4.390 -2.267 1.453 1.00 96.12 76 ALA A N 1
ATOM 571 C CA . ALA A 1 76 ? 4.258 -3.473 0.637 1.00 96.12 76 ALA A CA 1
ATOM 572 C C . ALA A 1 76 ? 3.865 -4.692 1.499 1.00 96.12 76 ALA A C 1
ATOM 574 O O . ALA A 1 76 ? 4.276 -4.809 2.658 1.00 96.12 76 ALA A O 1
ATOM 575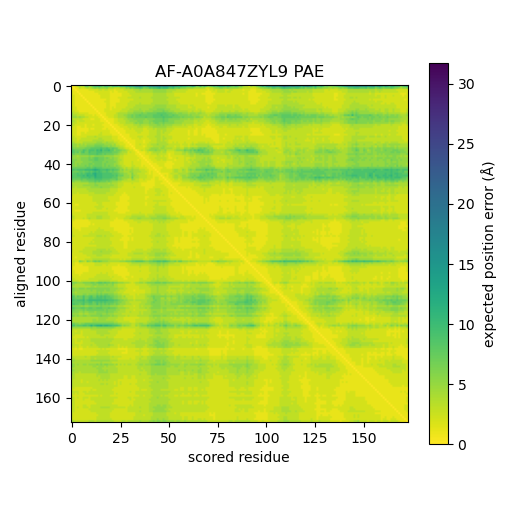 N N . ALA A 1 77 ? 3.100 -5.630 0.930 1.00 96.62 77 ALA A N 1
ATOM 576 C CA . ALA A 1 77 ? 2.614 -6.811 1.654 1.00 96.62 77 ALA A CA 1
ATOM 577 C C . ALA A 1 77 ? 3.749 -7.651 2.276 1.00 96.62 77 ALA A C 1
ATOM 579 O O . ALA A 1 77 ? 3.631 -8.089 3.420 1.00 96.62 77 ALA A O 1
ATOM 580 N N . SER A 1 78 ? 4.869 -7.803 1.561 1.00 95.31 78 SER A N 1
ATOM 581 C CA . SER A 1 78 ? 6.073 -8.511 2.020 1.00 95.31 78 SER A CA 1
ATOM 582 C C . SER A 1 78 ? 6.682 -7.888 3.280 1.00 95.31 78 SER A C 1
ATOM 584 O O . SER A 1 78 ? 6.992 -8.587 4.247 1.00 95.31 78 SER A O 1
ATOM 586 N N . SER A 1 79 ? 6.846 -6.565 3.294 1.00 96.81 79 SER A N 1
ATOM 587 C CA . SER A 1 79 ? 7.362 -5.852 4.460 1.00 96.81 79 SER A CA 1
ATOM 588 C C . SER A 1 79 ? 6.377 -5.868 5.615 1.00 96.81 79 SER A C 1
ATOM 590 O O . SER A 1 79 ? 6.803 -6.013 6.764 1.00 96.81 79 SER A O 1
ATOM 592 N N . LEU A 1 80 ? 5.071 -5.786 5.342 1.00 97.75 80 LEU A N 1
ATOM 593 C CA . LEU A 1 80 ? 4.089 -5.857 6.414 1.00 97.75 80 LEU A CA 1
ATOM 594 C C . LEU A 1 80 ? 4.101 -7.209 7.114 1.00 97.75 80 LEU A C 1
ATOM 596 O O . LEU A 1 80 ? 4.079 -7.243 8.340 1.00 97.75 80 LEU A O 1
ATOM 600 N N . GLU A 1 81 ? 4.177 -8.302 6.356 1.00 97.62 81 GLU A N 1
ATOM 601 C CA . GLU A 1 81 ? 4.276 -9.655 6.902 1.00 97.62 81 GLU A CA 1
ATOM 602 C C . GLU A 1 81 ? 5.496 -9.785 7.829 1.00 97.62 81 GLU A C 1
ATOM 604 O O . GLU A 1 81 ? 5.359 -10.172 8.995 1.00 97.62 81 GLU A O 1
ATOM 609 N N . ALA A 1 82 ? 6.673 -9.358 7.357 1.00 97.62 82 ALA A N 1
ATOM 610 C CA . ALA A 1 82 ? 7.916 -9.404 8.126 1.00 97.62 82 ALA A CA 1
ATOM 611 C C . ALA A 1 82 ? 7.864 -8.551 9.410 1.00 97.62 82 ALA A C 1
ATOM 613 O O . ALA A 1 82 ? 8.356 -8.962 10.464 1.00 97.62 82 ALA A O 1
ATOM 614 N N . ILE A 1 83 ? 7.258 -7.361 9.354 1.00 97.94 83 ILE A N 1
ATOM 615 C CA . ILE A 1 83 ? 7.148 -6.457 10.508 1.00 97.94 83 ILE A CA 1
ATOM 616 C C . ILE A 1 83 ? 6.073 -6.940 11.492 1.00 97.94 83 ILE A C 1
ATOM 618 O O . ILE A 1 83 ? 6.277 -6.906 12.710 1.00 97.94 83 ILE A O 1
ATOM 622 N N . ALA A 1 84 ? 4.931 -7.417 10.994 1.00 97.31 84 ALA A N 1
ATOM 623 C CA . ALA A 1 84 ? 3.838 -7.924 11.816 1.00 97.31 84 ALA A CA 1
ATOM 624 C C . ALA A 1 84 ? 4.249 -9.174 12.607 1.00 97.31 84 ALA A C 1
ATOM 626 O O . ALA A 1 84 ? 3.854 -9.305 13.771 1.00 97.31 84 ALA A O 1
ATOM 627 N N . ALA A 1 85 ? 5.103 -10.032 12.037 1.00 97.06 85 ALA A N 1
ATOM 628 C CA . ALA A 1 85 ? 5.691 -11.180 12.730 1.00 97.06 85 ALA A CA 1
ATOM 629 C C . ALA A 1 85 ? 6.477 -10.779 13.996 1.00 97.06 85 ALA A C 1
ATOM 631 O O . ALA A 1 85 ? 6.455 -11.501 14.991 1.00 97.06 85 ALA A O 1
ATOM 632 N N . LYS A 1 86 ? 7.082 -9.579 14.018 1.00 96.31 86 LYS A N 1
ATOM 633 C CA . LYS A 1 86 ? 7.769 -9.005 15.194 1.00 96.31 86 LYS A CA 1
ATOM 634 C C . LYS A 1 86 ? 6.792 -8.443 16.250 1.00 96.31 86 LYS A C 1
ATOM 636 O O . LYS A 1 86 ? 7.212 -7.940 17.288 1.00 96.31 86 LYS A O 1
ATOM 641 N N . GLY A 1 87 ? 5.478 -8.495 16.004 1.00 95.88 87 GLY A N 1
ATOM 642 C CA . GLY A 1 87 ? 4.431 -8.070 16.941 1.00 95.88 87 GLY A CA 1
ATOM 643 C C . GLY A 1 87 ? 4.243 -6.554 17.076 1.00 95.88 87 GLY A C 1
ATOM 644 O O . GLY A 1 87 ? 3.497 -6.118 17.956 1.00 95.88 87 GLY A O 1
ATOM 645 N N . VAL A 1 88 ? 4.869 -5.754 16.206 1.00 96.25 88 VAL A N 1
ATOM 646 C CA . VAL A 1 88 ? 4.937 -4.281 16.299 1.00 96.25 88 VAL A CA 1
ATOM 647 C C . VAL A 1 88 ? 3.547 -3.642 16.401 1.00 96.25 88 VAL A C 1
ATOM 649 O O . VAL A 1 88 ? 3.288 -2.828 17.286 1.00 96.25 88 VAL A O 1
ATOM 652 N N . PHE A 1 89 ? 2.601 -4.082 15.571 1.00 96.25 89 PHE A N 1
ATOM 653 C CA . PHE A 1 89 ? 1.253 -3.506 15.524 1.00 96.25 89 PHE A CA 1
ATOM 654 C C . PHE A 1 89 ? 0.315 -3.971 16.648 1.00 96.25 89 PHE A C 1
ATOM 656 O O . PHE A 1 89 ? -0.737 -3.360 16.843 1.00 96.25 89 PHE A O 1
ATOM 663 N N . LYS A 1 90 ? 0.657 -5.020 17.414 1.00 93.94 90 LYS A N 1
ATOM 664 C CA . LYS A 1 90 ? -0.192 -5.515 18.522 1.00 93.94 90 LYS A CA 1
ATOM 665 C C . LYS A 1 90 ? -0.223 -4.532 19.698 1.00 93.94 90 LYS A C 1
ATOM 667 O O . LYS A 1 90 ? -1.244 -4.403 20.376 1.00 93.94 90 LYS A O 1
ATOM 672 N N . LYS A 1 91 ? 0.891 -3.826 19.915 1.00 89.56 91 LYS A N 1
ATOM 673 C CA . LYS A 1 91 ? 1.094 -2.852 21.001 1.00 89.56 91 LYS A CA 1
ATOM 674 C C . LYS A 1 91 ? 1.026 -1.392 20.532 1.00 89.56 91 LYS A C 1
ATOM 676 O O . LYS A 1 91 ? 1.379 -0.506 21.297 1.00 89.56 91 LYS A O 1
ATOM 681 N N . SER A 1 92 ? 0.571 -1.145 19.304 1.00 96.50 92 SER A N 1
ATOM 682 C CA . SER A 1 92 ? 0.463 0.196 18.720 1.00 96.50 92 SER A CA 1
ATOM 683 C C . SER A 1 92 ? -0.981 0.512 18.327 1.00 96.50 92 SER A C 1
ATOM 685 O O . SER A 1 92 ? -1.746 -0.378 17.934 1.00 96.50 92 SER A O 1
ATOM 687 N N . HIS A 1 93 ? -1.354 1.786 18.419 1.00 97.94 93 HIS A N 1
ATOM 688 C CA . HIS A 1 93 ? -2.636 2.297 17.942 1.00 97.94 93 HIS A CA 1
ATOM 689 C C . HIS A 1 93 ? -2.627 2.540 16.422 1.00 97.94 93 HIS A C 1
ATOM 691 O O . HIS A 1 93 ? -3.676 2.790 15.835 1.00 97.94 93 HIS A O 1
ATOM 697 N N . VAL A 1 94 ? -1.455 2.465 15.780 1.00 98.38 94 VAL A N 1
ATOM 698 C CA . VAL A 1 94 ? -1.292 2.612 14.330 1.00 98.38 94 VAL A CA 1
ATOM 699 C C . VAL A 1 94 ? -1.927 1.414 13.627 1.00 98.38 94 VAL A C 1
ATOM 701 O O . VAL A 1 94 ? -1.756 0.259 14.048 1.00 98.38 94 VAL A O 1
ATOM 704 N N . THR A 1 95 ? -2.672 1.683 12.560 1.00 98.56 95 THR A N 1
ATOM 705 C CA . THR A 1 95 ? -3.333 0.665 11.740 1.00 98.56 95 THR A CA 1
ATOM 706 C C . THR A 1 95 ? -2.382 0.198 10.640 1.00 98.56 95 THR A C 1
ATOM 708 O O . THR A 1 95 ? -1.955 1.022 9.833 1.00 98.56 95 THR A O 1
ATOM 711 N N . PRO A 1 96 ? -2.019 -1.094 10.586 1.00 98.38 96 PRO A N 1
ATOM 712 C CA . PRO A 1 96 ? -1.232 -1.621 9.476 1.00 98.38 96 PRO A CA 1
ATOM 713 C C . PRO A 1 96 ? -2.080 -1.674 8.200 1.00 98.38 96 PRO A C 1
ATOM 715 O O . PRO A 1 96 ? -3.197 -2.190 8.245 1.00 98.38 96 PRO A O 1
ATOM 718 N N . ALA A 1 97 ? -1.544 -1.214 7.071 1.00 98.50 97 ALA A N 1
ATOM 719 C CA . ALA A 1 97 ? -2.175 -1.335 5.759 1.00 98.50 97 ALA A CA 1
ATOM 720 C C . ALA A 1 97 ? -1.188 -1.841 4.700 1.00 98.50 97 ALA A C 1
ATOM 722 O O . ALA A 1 97 ? 0.010 -1.566 4.779 1.00 98.50 97 ALA A O 1
ATOM 723 N N . ILE A 1 98 ? -1.698 -2.557 3.696 1.00 98.12 98 ILE A N 1
ATOM 724 C CA . ILE A 1 98 ? -0.911 -2.956 2.520 1.00 98.12 98 ILE A CA 1
ATOM 725 C C . ILE A 1 98 ? -1.225 -2.098 1.299 1.00 98.12 98 ILE A C 1
ATOM 727 O O . ILE A 1 98 ? -2.367 -1.688 1.091 1.00 98.12 98 ILE A O 1
ATOM 731 N N . ARG A 1 99 ? -0.239 -1.903 0.429 1.00 97.12 99 ARG A N 1
ATOM 732 C CA . ARG A 1 99 ? -0.486 -1.577 -0.976 1.00 97.12 99 ARG A CA 1
ATOM 733 C C . ARG A 1 99 ? -1.108 -2.810 -1.633 1.00 97.12 99 ARG A C 1
ATOM 735 O O . ARG A 1 99 ? -0.447 -3.834 -1.795 1.00 97.12 99 ARG A O 1
ATOM 742 N N . ALA A 1 100 ? -2.411 -2.752 -1.896 1.00 97.19 100 ALA A N 1
ATOM 743 C CA . ALA A 1 100 ? -3.214 -3.905 -2.296 1.00 97.19 100 ALA A CA 1
ATOM 744 C C . ALA A 1 100 ? -3.223 -4.149 -3.812 1.00 97.19 100 ALA A C 1
ATOM 746 O O . ALA A 1 100 ? -3.703 -5.191 -4.252 1.00 97.19 100 ALA A O 1
ATOM 747 N N . ASN A 1 101 ? -2.693 -3.215 -4.598 1.00 96.06 101 ASN A N 1
ATOM 748 C CA . ASN A 1 101 ? -2.451 -3.344 -6.030 1.00 96.06 101 ASN A CA 1
ATOM 749 C C . ASN A 1 101 ? -1.288 -2.436 -6.457 1.00 96.06 101 ASN A C 1
ATOM 751 O O . ASN A 1 101 ? -0.782 -1.622 -5.686 1.00 96.06 101 ASN A O 1
ATOM 755 N N . ASP A 1 102 ? -0.887 -2.553 -7.707 1.00 92.44 102 ASP A N 1
ATOM 756 C CA . ASP A 1 102 ? 0.112 -1.710 -8.339 1.00 92.44 102 ASP A CA 1
ATOM 757 C C . ASP A 1 102 ? -0.259 -1.469 -9.802 1.00 92.44 102 ASP A C 1
ATOM 759 O O . ASP A 1 102 ? -1.295 -1.926 -10.286 1.00 92.44 102 ASP A O 1
ATOM 763 N N . ALA A 1 103 ? 0.546 -0.674 -10.493 1.00 93.81 103 ALA A N 1
ATOM 764 C CA . ALA A 1 103 ? 0.332 -0.373 -11.894 1.00 93.81 103 ALA A CA 1
ATOM 765 C C . ALA A 1 103 ? 1.678 -0.252 -12.609 1.00 93.81 103 ALA A C 1
ATOM 767 O O . ALA A 1 103 ? 2.714 0.020 -11.998 1.00 93.81 103 ALA A O 1
ATOM 768 N N . THR A 1 104 ? 1.678 -0.530 -13.909 1.00 93.25 104 THR A N 1
ATOM 769 C CA . THR A 1 104 ? 2.917 -0.689 -14.686 1.00 93.25 104 THR A CA 1
ATOM 770 C C . THR A 1 104 ? 3.738 0.593 -14.831 1.00 93.25 104 THR A C 1
ATOM 772 O O . THR A 1 104 ? 4.928 0.523 -15.129 1.00 93.25 104 THR A O 1
ATOM 775 N N . ASP A 1 105 ? 3.133 1.757 -14.610 1.00 91.31 105 ASP A N 1
ATOM 776 C CA . ASP A 1 105 ? 3.765 3.077 -14.688 1.00 91.31 105 ASP A CA 1
ATOM 777 C C . ASP A 1 105 ? 4.809 3.307 -13.584 1.00 91.31 105 ASP A C 1
ATOM 779 O O . ASP A 1 105 ? 5.771 4.051 -13.782 1.00 91.31 105 ASP A O 1
ATOM 783 N N . ILE A 1 106 ? 4.682 2.619 -12.444 1.00 90.94 106 ILE A N 1
ATOM 784 C CA . ILE A 1 106 ? 5.666 2.701 -11.356 1.00 90.94 106 ILE A CA 1
ATOM 785 C C . ILE A 1 106 ? 6.764 1.631 -11.448 1.00 90.94 106 ILE A C 1
ATOM 787 O O . ILE A 1 106 ? 7.719 1.668 -10.672 1.00 90.94 106 ILE A O 1
ATOM 791 N N . TRP A 1 107 ? 6.677 0.680 -12.379 1.00 92.06 107 TRP A N 1
ATOM 792 C CA . TRP A 1 107 ? 7.641 -0.419 -12.470 1.00 92.06 107 TRP A CA 1
ATOM 793 C C . TRP A 1 107 ? 8.974 0.034 -13.059 1.00 92.06 107 TRP A C 1
ATOM 795 O O . TRP A 1 107 ? 9.070 0.403 -14.229 1.00 92.06 107 TRP A O 1
ATOM 805 N N . ARG A 1 108 ? 10.046 -0.074 -12.269 1.00 89.69 108 ARG A N 1
ATOM 806 C CA . ARG A 1 108 ? 11.405 0.324 -12.672 1.00 89.69 108 ARG A CA 1
ATOM 807 C C . ARG A 1 108 ? 12.270 -0.873 -13.056 1.00 89.69 108 ARG A C 1
ATOM 809 O O . ARG A 1 108 ? 13.384 -1.043 -12.559 1.00 89.69 108 ARG A O 1
ATOM 816 N N . ALA A 1 109 ? 11.767 -1.725 -13.946 1.0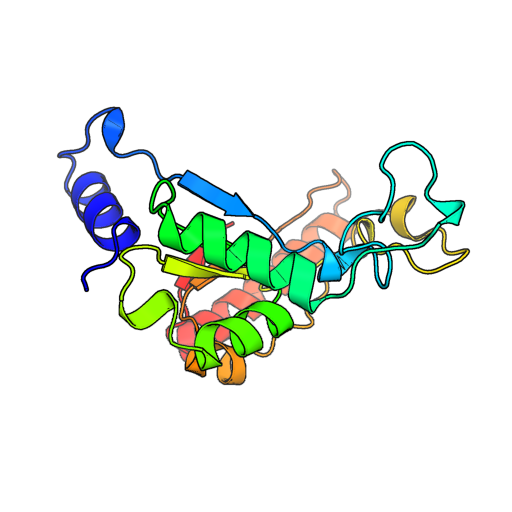0 87.62 109 ALA A N 1
ATOM 817 C CA . ALA A 1 109 ? 12.561 -2.831 -14.474 1.00 87.62 109 ALA A CA 1
ATOM 818 C C . ALA A 1 109 ? 13.749 -2.295 -15.298 1.00 87.62 109 ALA A C 1
ATOM 820 O O . ALA A 1 109 ? 13.612 -1.341 -16.071 1.00 87.62 109 ALA A O 1
ATOM 821 N N . ARG A 1 110 ? 14.932 -2.904 -15.137 1.00 86.75 110 ARG A N 1
ATOM 822 C CA . ARG A 1 110 ? 16.170 -2.457 -15.797 1.00 86.75 110 ARG A CA 1
ATOM 823 C C . ARG A 1 110 ? 15.999 -2.444 -17.319 1.00 86.75 110 ARG A C 1
ATOM 825 O O . ARG A 1 110 ? 15.706 -3.476 -17.909 1.00 86.75 110 ARG A O 1
ATOM 832 N N . GLY A 1 111 ? 16.225 -1.283 -17.936 1.00 89.19 111 GLY A N 1
ATOM 833 C CA . GLY A 1 111 ? 16.123 -1.099 -19.390 1.00 89.19 111 GLY A CA 1
ATOM 834 C C . GLY A 1 111 ? 14.692 -1.057 -19.935 1.00 89.19 111 GLY A C 1
ATOM 835 O O . GLY A 1 111 ? 14.518 -0.949 -21.145 1.00 89.19 111 GLY A O 1
ATOM 836 N N . SER A 1 112 ? 13.673 -1.134 -19.075 1.00 91.75 112 SER A N 1
ATOM 837 C CA . SER A 1 112 ? 12.278 -1.038 -19.503 1.00 91.75 112 SER A CA 1
ATOM 838 C C . SER A 1 112 ? 11.873 0.397 -19.843 1.00 91.75 112 SER A C 1
ATOM 840 O O . SER A 1 112 ? 12.469 1.369 -19.375 1.00 91.75 112 SER A O 1
ATOM 842 N N . SER A 1 113 ? 10.814 0.522 -20.640 1.00 92.88 113 SER A N 1
ATOM 843 C CA . SER A 1 113 ? 10.142 1.785 -20.953 1.00 92.88 113 SER A CA 1
ATOM 844 C C . SER A 1 113 ? 8.730 1.861 -20.367 1.00 92.88 113 SER A C 1
ATOM 846 O O . SER A 1 113 ? 7.958 2.708 -20.796 1.00 92.88 113 SER A O 1
ATOM 848 N N . TYR A 1 114 ? 8.379 1.003 -19.399 1.00 91.94 114 TYR A N 1
ATOM 849 C CA . TYR A 1 114 ? 7.003 0.877 -18.892 1.00 91.94 114 TYR A CA 1
ATOM 850 C C . TYR A 1 114 ? 6.447 2.189 -18.333 1.00 91.94 114 TYR A C 1
ATOM 852 O O . TYR A 1 114 ? 5.302 2.526 -18.602 1.00 91.94 114 TYR A O 1
ATOM 860 N N . ALA A 1 115 ? 7.288 2.978 -17.661 1.00 89.38 115 ALA A N 1
ATOM 861 C CA . ALA A 1 115 ? 6.925 4.295 -17.135 1.00 89.38 115 ALA A CA 1
ATOM 862 C C . ALA A 1 115 ? 6.595 5.352 -18.214 1.00 89.38 115 ALA A C 1
ATOM 864 O O . ALA A 1 115 ? 6.215 6.468 -17.874 1.00 89.38 115 ALA A O 1
ATOM 865 N N . LYS A 1 116 ? 6.789 5.044 -19.506 1.00 92.44 116 LYS A N 1
ATOM 866 C CA . LYS A 1 116 ? 6.405 5.912 -20.633 1.00 92.44 116 LYS A CA 1
ATOM 867 C C . LYS A 1 116 ? 5.039 5.553 -21.224 1.00 92.44 116 LYS A C 1
ATOM 869 O O . LYS A 1 116 ? 4.533 6.307 -22.046 1.00 92.44 116 LYS A O 1
ATOM 874 N N . GLU A 1 117 ? 4.482 4.410 -20.840 1.00 93.94 117 GLU A N 1
ATOM 875 C CA . GLU A 1 117 ? 3.171 3.943 -21.284 1.00 93.94 117 GLU A CA 1
ATOM 876 C C . GLU A 1 117 ? 2.095 4.369 -20.283 1.00 93.94 117 GLU A C 1
ATOM 878 O O . GLU A 1 117 ? 2.389 4.647 -19.117 1.00 93.94 117 GLU A O 1
ATOM 883 N N . PHE A 1 118 ? 0.829 4.364 -20.708 1.00 95.31 118 PHE A N 1
ATOM 884 C CA . PHE A 1 118 ? -0.272 4.483 -19.757 1.00 95.31 118 PHE A CA 1
ATOM 885 C C . PHE A 1 118 ? -0.236 3.341 -18.743 1.00 95.31 118 PHE A C 1
ATOM 887 O O . PHE A 1 118 ? 0.055 2.187 -19.079 1.00 95.31 118 PHE A O 1
ATOM 894 N N . ALA A 1 119 ? -0.562 3.681 -17.497 1.00 93.75 119 ALA A N 1
ATOM 895 C CA . ALA A 1 119 ? -0.675 2.718 -16.419 1.00 93.75 119 ALA A CA 1
ATOM 896 C C . ALA A 1 119 ? -1.610 1.571 -16.836 1.00 93.75 119 ALA A C 1
ATOM 898 O O . ALA A 1 119 ? -2.704 1.795 -17.357 1.00 93.75 119 ALA A O 1
ATOM 899 N N . ARG A 1 120 ? -1.185 0.331 -16.602 1.00 95.44 120 ARG A N 1
ATOM 900 C CA . ARG A 1 120 ? -2.044 -0.851 -16.693 1.00 95.44 120 ARG A CA 1
ATOM 901 C C . ARG A 1 120 ? -2.242 -1.406 -15.287 1.00 95.44 120 ARG A C 1
ATOM 903 O O . ARG A 1 120 ? -1.251 -1.501 -14.554 1.00 95.44 120 ARG A O 1
ATOM 910 N N . PRO A 1 121 ? -3.475 -1.780 -14.905 1.00 96.38 121 PRO A N 1
ATOM 911 C CA . PRO A 1 121 ? -3.735 -2.297 -13.573 1.00 96.38 121 PRO A CA 1
ATOM 912 C C . PRO A 1 121 ? -3.013 -3.631 -13.374 1.00 96.38 121 PRO A C 1
ATOM 914 O O . PRO A 1 121 ? -3.068 -4.520 -14.225 1.00 96.38 121 PRO A O 1
ATOM 917 N N . PHE A 1 122 ? -2.364 -3.787 -12.225 1.00 94.81 122 PHE A N 1
ATOM 918 C CA . PHE A 1 122 ? -1.781 -5.048 -11.790 1.00 94.81 122 PHE A CA 1
ATOM 919 C C . PHE A 1 122 ? -2.037 -5.278 -10.304 1.00 94.81 122 PHE A C 1
ATOM 921 O O . PHE A 1 122 ? -2.413 -4.376 -9.556 1.00 94.81 122 PHE A O 1
ATOM 928 N N . ARG A 1 123 ? -1.877 -6.523 -9.861 1.00 92.62 123 ARG A N 1
ATOM 929 C CA . ARG A 1 123 ? -2.018 -6.861 -8.453 1.00 92.62 123 ARG A CA 1
ATOM 930 C C . ARG A 1 123 ? -1.158 -8.055 -8.082 1.00 92.62 123 ARG A C 1
ATOM 932 O O . ARG A 1 123 ? -1.453 -9.184 -8.459 1.00 92.62 123 ARG A O 1
ATOM 939 N N . THR A 1 124 ? -0.163 -7.806 -7.239 1.00 85.75 124 THR A N 1
ATOM 940 C CA . THR A 1 124 ? 0.614 -8.862 -6.567 1.00 85.75 124 THR A CA 1
ATOM 941 C C . THR A 1 124 ? -0.036 -9.378 -5.280 1.00 85.75 124 THR A C 1
ATOM 943 O O . THR A 1 124 ? 0.215 -10.510 -4.866 1.00 85.75 124 THR A O 1
ATOM 946 N N . ALA A 1 125 ? -0.870 -8.571 -4.618 1.00 93.69 125 ALA A N 1
ATOM 947 C CA . ALA A 1 125 ? -1.380 -8.896 -3.290 1.00 93.69 125 ALA A CA 1
ATOM 948 C C . ALA A 1 125 ? -2.481 -9.974 -3.315 1.00 93.69 125 ALA A C 1
ATOM 950 O O . ALA A 1 125 ? -3.573 -9.775 -3.857 1.00 93.69 125 ALA A O 1
ATOM 951 N N . ASN A 1 126 ? -2.228 -11.090 -2.625 1.00 96.06 126 ASN A N 1
ATOM 952 C CA . ASN A 1 126 ? -3.248 -12.078 -2.279 1.00 96.06 126 ASN A CA 1
ATOM 953 C C . ASN A 1 126 ? -3.948 -11.660 -0.976 1.00 96.06 126 ASN A C 1
ATOM 955 O O . ASN A 1 126 ? -3.360 -11.748 0.107 1.00 96.06 126 ASN A O 1
ATOM 959 N N . LEU A 1 127 ? -5.204 -11.217 -1.063 1.00 97.25 127 LEU A N 1
ATOM 960 C CA . LEU A 1 127 ? -5.923 -10.670 0.090 1.00 97.25 127 LEU A CA 1
ATOM 961 C C . LEU A 1 127 ? -6.178 -11.709 1.183 1.00 97.25 127 LEU A C 1
ATOM 963 O O . LEU A 1 127 ? -6.096 -11.381 2.367 1.00 97.25 127 LEU A O 1
ATOM 967 N N . ALA A 1 128 ? -6.445 -12.964 0.814 1.00 97.25 128 ALA A N 1
ATOM 968 C CA . ALA A 1 128 ? -6.677 -14.033 1.782 1.00 97.25 128 ALA A CA 1
ATOM 969 C C . ALA A 1 128 ? -5.430 -14.302 2.641 1.00 97.25 128 ALA A C 1
ATOM 971 O O . ALA A 1 128 ? -5.544 -14.520 3.849 1.00 97.25 128 ALA A O 1
ATOM 972 N N . HIS A 1 129 ? -4.237 -14.239 2.041 1.00 97.50 129 HIS A N 1
ATOM 973 C CA . HIS A 1 129 ? -2.976 -14.314 2.782 1.00 97.50 129 HIS A CA 1
ATOM 974 C C . HIS A 1 129 ? -2.739 -13.055 3.618 1.00 97.50 129 HIS A C 1
ATOM 976 O O . HIS A 1 129 ? -2.484 -13.162 4.817 1.00 97.50 129 HIS A O 1
ATOM 982 N N . CYS A 1 130 ? -2.898 -11.872 3.020 1.00 97.19 130 CYS A N 1
ATOM 983 C CA . CYS A 1 130 ? -2.618 -10.604 3.694 1.00 97.19 130 CYS A CA 1
ATOM 984 C C . CYS A 1 130 ? -3.509 -10.353 4.915 1.00 97.19 130 CYS A C 1
ATOM 986 O O . CYS A 1 130 ? -3.049 -9.796 5.914 1.00 97.19 130 CYS A O 1
ATOM 988 N N . LYS A 1 131 ? -4.751 -10.855 4.887 1.00 96.69 131 LYS A N 1
ATOM 989 C CA . LYS A 1 131 ? -5.705 -10.764 5.999 1.00 96.69 131 LYS A CA 1
ATOM 990 C C . LYS A 1 131 ? -5.170 -11.322 7.325 1.00 96.69 131 LYS A C 1
ATOM 992 O O . LYS A 1 131 ? -5.642 -10.940 8.393 1.00 96.69 131 LYS A O 1
ATOM 997 N N . LYS A 1 132 ? -4.164 -12.203 7.285 1.00 95.75 132 LYS A N 1
ATOM 998 C CA . LYS A 1 132 ? -3.502 -12.738 8.486 1.00 95.75 132 LYS A CA 1
ATOM 999 C C . LYS A 1 132 ? -2.758 -11.663 9.290 1.00 95.75 132 LYS A C 1
ATOM 1001 O O . LYS A 1 132 ? -2.547 -11.856 10.486 1.00 95.75 132 LYS A O 1
ATOM 1006 N N . PHE A 1 133 ? -2.349 -10.561 8.658 1.00 95.19 133 PHE A N 1
ATOM 1007 C CA . PHE A 1 133 ? -1.520 -9.521 9.281 1.00 95.19 133 PHE A CA 1
ATOM 1008 C C . PHE A 1 133 ? -2.016 -8.082 9.072 1.00 95.19 133 PHE A C 1
ATOM 1010 O O . PHE A 1 133 ? -1.576 -7.186 9.793 1.00 95.19 133 PHE A O 1
ATOM 1017 N N . SER A 1 134 ? -2.952 -7.843 8.154 1.00 96.19 134 SER A N 1
ATOM 1018 C CA . SER A 1 134 ? -3.670 -6.572 8.019 1.00 96.19 134 SER A CA 1
ATOM 1019 C C . SER A 1 134 ? -5.032 -6.794 7.378 1.00 96.19 134 SER A C 1
ATOM 1021 O O . SER A 1 134 ? -5.171 -7.635 6.503 1.00 96.19 134 SER A O 1
ATOM 1023 N N . ASP A 1 135 ? -6.038 -6.039 7.805 1.00 96.44 135 ASP A N 1
ATOM 1024 C CA . ASP A 1 135 ? -7.386 -6.055 7.236 1.00 96.44 135 ASP A CA 1
ATOM 1025 C C . ASP A 1 135 ? -7.706 -4.781 6.438 1.00 96.44 135 ASP A C 1
ATOM 1027 O O . ASP A 1 135 ? -8.879 -4.529 6.165 1.00 96.44 135 ASP A O 1
ATOM 1031 N N . LEU A 1 136 ? -6.691 -3.973 6.110 1.00 98.56 136 LEU A N 1
ATOM 1032 C CA . LEU A 1 136 ? -6.812 -2.697 5.410 1.00 98.56 136 LEU A CA 1
ATOM 1033 C C . LEU A 1 136 ? -5.814 -2.626 4.248 1.00 98.56 136 LEU A C 1
ATOM 1035 O O . LEU A 1 136 ? -4.639 -2.956 4.410 1.00 98.56 136 LEU A O 1
ATOM 1039 N N . GLY A 1 137 ? -6.244 -2.134 3.089 1.00 97.94 137 GLY A N 1
ATOM 1040 C CA . GLY A 1 137 ? -5.331 -1.883 1.975 1.00 97.94 137 GLY A CA 1
ATOM 1041 C C . GLY A 1 137 ? -5.672 -0.659 1.137 1.00 97.94 137 GLY A C 1
ATOM 1042 O O . GLY A 1 137 ? -6.836 -0.292 1.005 1.00 97.94 137 GLY A O 1
ATOM 1043 N N . LEU A 1 138 ? -4.640 -0.041 0.569 1.00 97.62 138 LEU A N 1
ATOM 1044 C CA . LEU A 1 138 ? -4.777 0.971 -0.473 1.00 97.62 138 LEU A CA 1
ATOM 1045 C C . LEU A 1 138 ? -4.950 0.272 -1.821 1.00 97.62 138 LEU A C 1
ATOM 1047 O O . LEU A 1 138 ? -4.100 -0.544 -2.182 1.00 97.62 138 LEU A O 1
ATOM 1051 N N . TYR A 1 139 ? -5.988 0.629 -2.569 1.00 97.50 139 TYR A N 1
ATOM 1052 C CA . TYR A 1 139 ? -6.113 0.285 -3.978 1.00 97.50 139 TYR A CA 1
ATOM 1053 C C . TYR A 1 139 ? -5.988 1.555 -4.826 1.00 97.50 139 TYR A C 1
ATOM 1055 O O . TYR A 1 139 ? -6.866 2.401 -4.783 1.00 97.50 139 TYR A O 1
ATOM 1063 N N . SER A 1 140 ? -4.929 1.710 -5.613 1.00 95.19 140 SER A N 1
ATOM 1064 C CA . SER A 1 140 ? -4.761 2.864 -6.499 1.00 95.19 140 SER A CA 1
ATOM 1065 C C . SER A 1 140 ? -5.424 2.656 -7.858 1.00 95.19 140 SER A C 1
ATOM 1067 O O . SER A 1 140 ? -5.318 1.579 -8.449 1.00 95.19 140 SER A O 1
ATOM 1069 N N . VAL A 1 141 ? -6.014 3.723 -8.391 1.00 95.50 141 VAL A N 1
ATOM 1070 C CA . VAL A 1 141 ? -6.571 3.809 -9.747 1.00 95.50 141 VAL A CA 1
ATOM 1071 C C . VAL A 1 141 ? -5.911 4.995 -10.449 1.00 95.50 141 VAL A C 1
ATOM 1073 O O . VAL A 1 141 ? -5.957 6.105 -9.921 1.00 95.50 141 VAL A O 1
ATOM 1076 N N . THR A 1 142 ? -5.316 4.778 -11.624 1.00 93.56 142 THR A N 1
ATOM 1077 C CA . THR A 1 142 ? -4.669 5.842 -12.407 1.00 93.56 142 THR A CA 1
ATOM 1078 C C . THR A 1 142 ? -5.510 6.155 -13.639 1.00 93.56 142 THR A C 1
ATOM 1080 O O . THR A 1 142 ? -5.580 5.341 -14.557 1.00 93.56 142 THR A O 1
ATOM 1083 N N . PHE A 1 143 ? -6.136 7.335 -13.658 1.00 93.94 143 PHE A N 1
ATOM 1084 C CA . PHE A 1 143 ? -6.866 7.831 -14.826 1.00 93.94 143 PHE A CA 1
ATOM 1085 C C . PHE A 1 143 ? -5.919 8.579 -15.766 1.00 93.94 143 PHE A C 1
ATOM 1087 O O . PHE A 1 143 ? -5.279 9.551 -15.365 1.00 93.94 143 PHE A O 1
ATOM 1094 N N . ASN A 1 144 ? -5.842 8.128 -17.013 1.00 94.38 144 ASN A N 1
ATOM 1095 C CA . ASN A 1 144 ? -4.950 8.638 -18.050 1.00 94.38 144 ASN A CA 1
ATOM 1096 C C . ASN A 1 144 ? -5.681 9.494 -19.097 1.00 94.38 144 ASN A C 1
ATOM 1098 O O . ASN A 1 144 ? -5.044 9.961 -20.040 1.00 94.38 144 ASN A O 1
ATOM 1102 N N . ASN A 1 145 ? -6.997 9.707 -18.943 1.00 95.75 145 ASN A N 1
ATOM 1103 C CA . ASN A 1 145 ? -7.848 10.306 -19.977 1.00 95.75 145 ASN A CA 1
ATOM 1104 C C . ASN A 1 145 ? -7.784 9.508 -21.295 1.00 95.75 145 ASN A C 1
ATOM 1106 O O . ASN A 1 145 ? -7.813 10.060 -22.394 1.00 95.75 145 ASN A O 1
ATOM 1110 N N . ASP A 1 146 ? -7.689 8.188 -21.155 1.00 97.19 146 ASP A N 1
ATOM 1111 C CA . ASP A 1 146 ? -7.748 7.215 -22.235 1.00 97.19 146 ASP A CA 1
ATOM 1112 C C . ASP A 1 146 ? -8.814 6.190 -21.870 1.00 97.19 146 ASP A C 1
ATOM 1114 O O . ASP A 1 146 ? -8.695 5.489 -20.866 1.00 97.19 146 ASP A O 1
ATOM 1118 N N . LEU A 1 147 ? -9.872 6.103 -22.682 1.00 97.62 147 LEU A N 1
ATOM 1119 C CA . LEU A 1 147 ? -11.033 5.275 -22.359 1.00 97.62 147 LEU A CA 1
ATOM 1120 C C . LEU A 1 147 ? -10.645 3.812 -22.119 1.00 97.62 147 LEU A C 1
ATOM 1122 O O . LEU A 1 147 ? -11.195 3.186 -21.221 1.00 97.62 147 LEU A O 1
ATOM 1126 N N . SER A 1 148 ? -9.702 3.270 -22.891 1.00 97.25 148 SER A N 1
ATOM 1127 C CA . SER A 1 148 ? -9.324 1.859 -22.776 1.00 97.25 148 SER A CA 1
ATOM 1128 C C . SER A 1 148 ? -8.534 1.594 -21.492 1.00 97.25 148 SER A C 1
ATOM 1130 O O . SER A 1 148 ? -8.828 0.638 -20.774 1.00 97.25 148 SER A O 1
ATOM 1132 N N . ALA A 1 149 ? -7.555 2.445 -21.177 1.00 96.31 149 ALA A N 1
ATOM 1133 C CA . ALA A 1 149 ? -6.745 2.331 -19.967 1.00 96.31 149 ALA A CA 1
ATOM 1134 C C . ALA A 1 149 ? -7.569 2.585 -18.694 1.00 96.31 149 ALA A C 1
ATOM 1136 O O . ALA A 1 149 ? -7.417 1.874 -17.695 1.00 96.31 149 ALA A O 1
ATOM 1137 N N . ASP A 1 150 ? -8.467 3.567 -18.739 1.00 97.44 150 ASP A N 1
ATOM 1138 C CA . ASP A 1 150 ? -9.310 3.953 -17.609 1.00 97.44 150 ASP A CA 1
ATOM 1139 C C . ASP A 1 150 ? -10.389 2.895 -17.349 1.00 97.44 150 ASP A C 1
ATOM 1141 O O . ASP A 1 150 ? -10.619 2.506 -16.201 1.00 97.44 150 ASP A O 1
ATOM 1145 N N . TYR A 1 151 ? -10.999 2.359 -18.412 1.00 98.00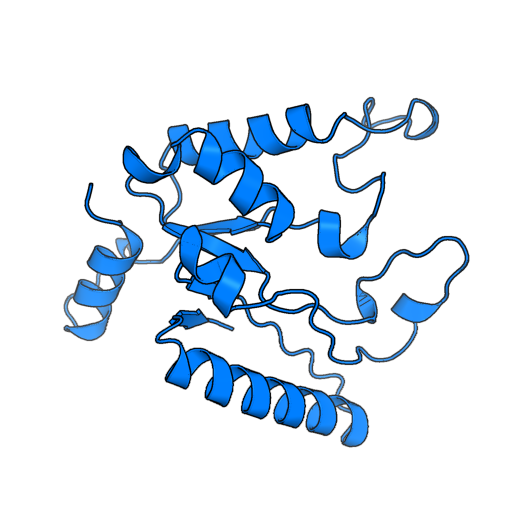 151 TYR A N 1
ATOM 1146 C CA . TYR A 1 151 ? -11.953 1.255 -18.314 1.00 98.00 151 TYR A CA 1
ATOM 1147 C C . TYR A 1 151 ? -11.307 0.007 -17.704 1.00 98.00 151 TYR A C 1
ATOM 1149 O O . TYR A 1 151 ? -11.850 -0.551 -16.751 1.00 98.00 151 TYR A O 1
ATOM 1157 N N . ALA A 1 152 ? -10.104 -0.365 -18.156 1.00 97.81 152 ALA A N 1
ATOM 1158 C CA . ALA A 1 152 ? -9.383 -1.515 -17.614 1.00 97.81 152 ALA A CA 1
ATOM 1159 C C . ALA A 1 152 ? -9.103 -1.379 -16.104 1.00 97.81 152 ALA A C 1
ATOM 1161 O O . ALA A 1 152 ? -9.244 -2.346 -15.353 1.00 97.81 152 ALA A O 1
ATOM 1162 N N . HIS A 1 153 ? -8.743 -0.183 -15.623 1.00 97.62 153 HIS A N 1
ATOM 1163 C CA . HIS A 1 153 ? -8.572 0.043 -14.185 1.00 97.62 153 HIS A CA 1
ATOM 1164 C C . HIS A 1 153 ? -9.880 -0.084 -13.401 1.00 97.62 153 HIS A C 1
ATOM 1166 O O . HIS A 1 153 ? -9.881 -0.623 -12.292 1.00 97.62 153 HIS A O 1
ATOM 1172 N N . LEU A 1 154 ? -10.990 0.413 -13.951 1.00 97.88 154 LEU A N 1
ATOM 1173 C CA . LEU A 1 154 ? -12.299 0.303 -13.311 1.00 97.88 154 LEU A CA 1
ATOM 1174 C C . LEU A 1 154 ? -12.770 -1.155 -13.233 1.00 97.88 154 LEU A C 1
ATOM 1176 O O . LEU A 1 154 ? -13.294 -1.560 -12.192 1.00 97.88 154 LEU A O 1
ATOM 1180 N N . GLU A 1 155 ? -12.539 -1.954 -14.278 1.00 98.38 155 GLU A N 1
ATOM 1181 C CA . GLU A 1 155 ? -12.805 -3.397 -14.267 1.00 98.38 155 GLU A CA 1
ATOM 1182 C C . GLU A 1 155 ? -11.972 -4.110 -13.196 1.00 98.38 155 GLU A C 1
ATOM 1184 O O . GLU A 1 155 ? -12.527 -4.800 -12.336 1.00 98.38 155 GLU A O 1
ATOM 1189 N N . ALA A 1 156 ? -10.660 -3.860 -13.161 1.00 98.19 156 ALA A N 1
ATOM 1190 C CA . ALA A 1 156 ? -9.770 -4.445 -12.160 1.00 98.19 156 ALA A CA 1
ATOM 1191 C C . ALA A 1 156 ? -10.155 -4.039 -10.723 1.00 98.19 156 ALA A C 1
ATOM 1193 O O . ALA A 1 156 ? -10.088 -4.854 -9.794 1.00 98.19 156 ALA A O 1
ATOM 1194 N N . TYR A 1 157 ? -10.597 -2.794 -10.516 1.00 98.19 157 TYR A N 1
ATOM 1195 C CA . TYR A 1 157 ? -11.081 -2.343 -9.213 1.00 98.19 157 TYR A CA 1
ATOM 1196 C C . TYR A 1 157 ? -12.405 -3.015 -8.830 1.00 98.19 157 TYR A C 1
ATOM 1198 O O . TYR A 1 157 ? -12.608 -3.370 -7.665 1.00 98.19 157 TYR A O 1
ATOM 1206 N N . ASN A 1 158 ? -13.307 -3.232 -9.790 1.00 98.38 158 ASN A N 1
ATOM 1207 C CA . ASN A 1 158 ? -14.560 -3.946 -9.557 1.00 98.38 158 ASN A CA 1
ATOM 1208 C C . ASN A 1 158 ? -14.310 -5.393 -9.095 1.00 98.38 158 ASN A C 1
ATOM 1210 O O . ASN A 1 158 ? -14.892 -5.834 -8.100 1.00 98.38 158 ASN A O 1
ATOM 1214 N N . GLU A 1 159 ? -13.390 -6.102 -9.750 1.00 98.12 159 GLU A N 1
ATOM 1215 C CA . GLU A 1 159 ? -12.973 -7.451 -9.349 1.00 98.12 159 GLU A CA 1
ATOM 1216 C C . GLU A 1 159 ? -12.369 -7.470 -7.941 1.00 98.12 159 GLU A C 1
ATOM 1218 O O . GLU A 1 159 ? -12.774 -8.269 -7.088 1.00 98.12 159 GLU A O 1
ATOM 1223 N N . PHE A 1 160 ? -11.450 -6.540 -7.662 1.00 98.31 160 PHE A N 1
ATOM 1224 C CA . PHE A 1 160 ? -10.843 -6.389 -6.344 1.00 98.31 160 PHE A CA 1
ATOM 1225 C C . PHE A 1 160 ? -11.894 -6.159 -5.254 1.00 98.31 160 PHE A C 1
ATOM 1227 O O . PHE A 1 160 ? -11.875 -6.834 -4.224 1.00 98.31 160 PHE A O 1
ATOM 1234 N N . ARG A 1 161 ? -12.847 -5.245 -5.473 1.00 98.06 161 ARG A N 1
ATOM 1235 C CA . ARG A 1 161 ? -13.915 -4.952 -4.505 1.00 98.06 161 ARG A CA 1
ATOM 1236 C C . ARG A 1 161 ? -14.780 -6.170 -4.214 1.00 98.06 161 ARG A C 1
ATOM 1238 O O . ARG A 1 161 ? -15.199 -6.350 -3.068 1.00 98.06 161 ARG A O 1
ATOM 1245 N N . ALA A 1 162 ? -15.063 -6.990 -5.224 1.00 98.38 162 ALA A N 1
ATOM 1246 C CA . ALA A 1 162 ? -15.839 -8.211 -5.051 1.00 98.38 162 ALA A CA 1
ATOM 1247 C C . ALA A 1 162 ? -15.091 -9.227 -4.169 1.00 98.38 162 ALA A C 1
ATOM 1249 O O . ALA A 1 162 ? -15.690 -9.815 -3.264 1.00 98.38 162 ALA A O 1
ATOM 1250 N N . GLU A 1 163 ? -13.783 -9.404 -4.379 1.00 98.19 163 GLU A N 1
ATOM 1251 C CA . GLU A 1 163 ? -12.932 -10.247 -3.528 1.00 98.19 163 GLU A CA 1
ATOM 1252 C C . GLU A 1 163 ? -12.817 -9.683 -2.104 1.00 98.19 163 GLU A C 1
ATOM 1254 O O . GLU A 1 163 ? -13.082 -10.395 -1.132 1.00 98.19 163 GLU A O 1
ATOM 1259 N N . ALA A 1 164 ? -12.486 -8.396 -1.970 1.00 98.19 164 ALA A N 1
ATOM 1260 C CA . ALA A 1 164 ? -12.345 -7.714 -0.688 1.00 98.19 164 ALA A CA 1
ATOM 1261 C C . ALA A 1 164 ? -13.626 -7.830 0.152 1.00 98.19 164 ALA A C 1
ATOM 1263 O O . ALA A 1 164 ? -13.565 -8.170 1.335 1.00 98.19 164 ALA A O 1
ATOM 1264 N N . SER A 1 165 ? -14.797 -7.666 -0.474 1.00 98.06 165 SER A N 1
ATOM 1265 C CA . SER A 1 165 ? -16.099 -7.823 0.188 1.00 98.06 165 SER A CA 1
ATOM 1266 C C . SER A 1 165 ? -16.311 -9.243 0.716 1.00 98.06 165 SER A C 1
ATOM 1268 O O . SER A 1 165 ? -16.661 -9.416 1.886 1.00 98.06 165 SER A O 1
ATOM 1270 N N . LYS A 1 166 ? -16.036 -10.271 -0.102 1.00 98.19 166 LYS A N 1
ATOM 1271 C CA . LYS A 1 166 ? -16.126 -11.685 0.315 1.00 98.19 166 LYS A CA 1
ATOM 1272 C C . LYS A 1 166 ? -15.199 -11.981 1.492 1.00 98.19 166 LYS A C 1
ATOM 1274 O O . LYS A 1 166 ? -15.570 -12.694 2.423 1.00 98.19 166 LYS A O 1
ATOM 1279 N N . LEU A 1 167 ? -14.003 -11.398 1.472 1.00 98.00 167 LEU A N 1
ATOM 1280 C CA . LEU A 1 167 ? -13.001 -11.570 2.513 1.00 98.00 167 LEU A CA 1
ATOM 1281 C C . LEU A 1 167 ? -13.198 -10.638 3.709 1.00 98.00 167 LEU A C 1
ATOM 1283 O O . LEU A 1 167 ? -12.446 -10.775 4.670 1.00 98.00 167 LEU A O 1
ATOM 1287 N N . LYS A 1 168 ? -14.183 -9.729 3.718 1.00 97.81 168 LYS A N 1
ATOM 1288 C CA . LYS A 1 168 ? -14.319 -8.672 4.742 1.00 97.81 168 LYS A CA 1
ATOM 1289 C C . LYS A 1 168 ? -13.005 -7.897 4.940 1.00 97.81 168 LYS A C 1
ATOM 1291 O O . LYS A 1 168 ? -12.590 -7.653 6.071 1.00 97.81 168 LYS A O 1
ATOM 1296 N N . PHE A 1 169 ? -12.318 -7.609 3.841 1.00 98.31 169 PHE A N 1
ATOM 1297 C CA . PHE A 1 169 ? -11.084 -6.838 3.797 1.00 98.31 169 PHE A CA 1
ATOM 1298 C C . PHE A 1 169 ? -11.442 -5.379 3.502 1.00 98.31 169 PHE A C 1
ATOM 1300 O O . PHE A 1 169 ? -12.154 -5.106 2.537 1.00 98.31 169 PHE A O 1
ATOM 1307 N N . ARG A 1 170 ? -11.015 -4.450 4.359 1.00 98.31 170 ARG A N 1
ATOM 1308 C CA . ARG A 1 170 ? -11.287 -3.018 4.201 1.00 98.31 170 ARG A CA 1
ATOM 1309 C C . ARG A 1 170 ? -10.313 -2.429 3.192 1.00 98.31 170 ARG A C 1
ATOM 1311 O O . ARG A 1 170 ? -9.161 -2.850 3.109 1.00 98.31 170 ARG A O 1
ATOM 1318 N N . HIS A 1 171 ? -10.740 -1.404 2.473 1.00 97.94 171 HIS A N 1
ATOM 1319 C CA . HIS A 1 171 ? -9.861 -0.706 1.549 1.00 97.94 171 HIS A CA 1
ATOM 1320 C C . HIS A 1 171 ? -10.191 0.777 1.446 1.00 97.94 171 HIS A C 1
ATOM 1322 O O . HIS A 1 171 ? -11.285 1.214 1.805 1.00 97.94 171 HIS A O 1
ATOM 1328 N N . PHE A 1 172 ? -9.217 1.530 0.956 1.00 97.62 172 PHE A N 1
ATOM 1329 C CA . PHE A 1 172 ? -9.346 2.925 0.553 1.00 97.62 172 PHE A CA 1
ATOM 1330 C C . PHE A 1 172 ? -8.663 3.122 -0.804 1.00 97.62 172 PHE A C 1
ATOM 1332 O O . PHE A 1 172 ? -7.907 2.249 -1.240 1.00 97.62 172 PHE A O 1
ATOM 1339 N N . LEU A 1 173 ? -8.993 4.225 -1.474 1.00 94.69 173 LEU A N 1
ATOM 1340 C CA . LEU A 1 173 ? -8.421 4.638 -2.756 1.00 94.69 173 LEU A CA 1
ATOM 1341 C C . LEU A 1 173 ? -7.369 5.730 -2.559 1.00 94.69 173 LEU A C 1
ATOM 1343 O O . LEU A 1 173 ? -7.525 6.494 -1.577 1.00 94.69 173 LEU A O 1
#

pLDDT: mean 95.67, std 2.91, range [85.75, 98.69]

Mean predicted aligned error: 3.17 Å